Protein AF-A0A4Y9QHR0-F1 (afdb_monomer_lite)

Foldseek 3Di:
DVVLVVLVVVLVVLCVLVVVEAACVVDVPSLVVVCVVCVPVSVVCVVVCSNPSVPDPVSVVSVVLNVVLCCLQVVVVPCPDDVDDDVVSVVVSCVSPDVPDDD

Sequence (103 aa):
MRTAI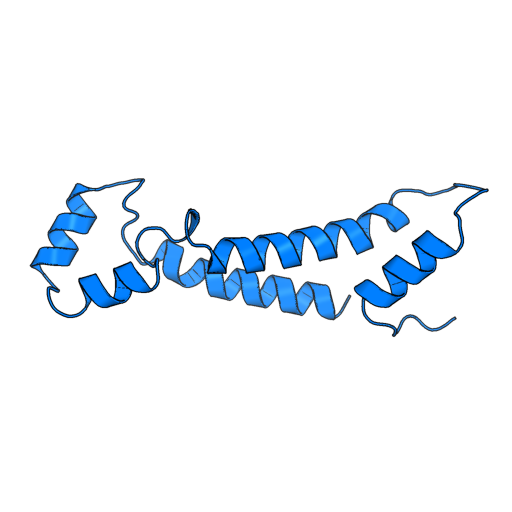ILLFLLALAAVPDSLLPQRSLSPSSVAMYYRDHPGLAPVLDRMGMFEVFSSPWFAAVYLLLFTSLLGCLLPRTTPHAPHQPRLRRDAARLLCGGLVPP

Secondary structure (DSSP, 8-state):
-HHHHHHHHHHHHHHHHHTTS--TTT-HHHHHHHHHH-TTTHHHHHHTTTTSGGG-HHHHHHHHHHHHHHHHHHTTTS----TT--HHHHHHHHHHTTS----

Radius of gyration: 19.95 Å; chains: 1; bounding box: 47×22×56 Å

pLDDT: mean 77.51, std 11.46, range [47.38, 91.81]

Structure (mmCIF, N/CA/C/O backbone):
data_AF-A0A4Y9QHR0-F1
#
_entry.id   AF-A0A4Y9QHR0-F1
#
loop_
_atom_site.group_PDB
_atom_site.id
_atom_site.type_symbol
_atom_site.label_atom_id
_atom_site.label_alt_id
_atom_site.label_comp_id
_atom_site.label_asym_id
_atom_site.label_entity_id
_atom_site.label_seq_id
_atom_site.pdbx_PDB_ins_code
_atom_site.Cartn_x
_atom_site.Cartn_y
_atom_site.Cartn_z
_atom_site.occupancy
_atom_site.B_iso_or_equiv
_atom_site.auth_seq_id
_atom_site.auth_comp_id
_atom_site.auth_asym_id
_atom_site.auth_atom_id
_atom_site.pdbx_PDB_model_num
ATOM 1 N N . MET A 1 1 ? -13.749 -6.424 15.303 1.00 59.50 1 MET A N 1
ATOM 2 C CA . MET A 1 1 ? -12.421 -7.003 14.977 1.00 59.50 1 MET A CA 1
ATOM 3 C C . MET A 1 1 ? -12.331 -7.555 13.549 1.00 59.50 1 MET A C 1
ATOM 5 O O . MET A 1 1 ? -11.230 -7.627 13.029 1.00 59.50 1 MET A O 1
ATOM 9 N N . ARG A 1 2 ? -13.446 -7.927 12.893 1.00 69.12 2 ARG A N 1
ATOM 10 C CA . ARG A 1 2 ? -13.444 -8.546 11.552 1.00 69.12 2 ARG A CA 1
ATOM 11 C C . ARG A 1 2 ? -12.857 -7.659 10.444 1.00 69.12 2 ARG A C 1
ATOM 13 O O . ARG A 1 2 ? -12.087 -8.143 9.629 1.00 69.12 2 ARG A O 1
ATOM 20 N N . THR A 1 3 ? -13.182 -6.367 10.445 1.00 73.50 3 THR A N 1
ATOM 21 C CA . THR A 1 3 ? -12.713 -5.394 9.441 1.00 73.50 3 THR A CA 1
ATOM 22 C C . THR A 1 3 ? -11.208 -5.142 9.518 1.00 73.50 3 THR A C 1
ATOM 24 O O . THR A 1 3 ? -10.548 -5.078 8.488 1.00 73.50 3 THR A O 1
ATOM 27 N N . ALA A 1 4 ? -10.648 -5.084 10.729 1.00 74.50 4 ALA A N 1
ATOM 28 C CA . ALA A 1 4 ? -9.213 -4.904 10.937 1.00 74.50 4 ALA A CA 1
ATOM 29 C C . ALA A 1 4 ? -8.393 -6.065 10.349 1.00 74.50 4 ALA A C 1
ATOM 31 O O . ALA A 1 4 ? -7.396 -5.821 9.686 1.00 74.50 4 ALA A O 1
ATOM 32 N N . ILE A 1 5 ? -8.836 -7.316 10.524 1.00 78.69 5 ILE A N 1
ATOM 33 C CA . ILE A 1 5 ? -8.148 -8.491 9.957 1.00 78.69 5 ILE A CA 1
ATOM 34 C C . ILE A 1 5 ? -8.164 -8.446 8.422 1.00 78.69 5 ILE A C 1
ATOM 36 O O . ILE A 1 5 ? -7.155 -8.749 7.796 1.00 78.69 5 ILE A O 1
ATOM 40 N N . ILE A 1 6 ? -9.276 -8.014 7.815 1.00 81.44 6 ILE A N 1
ATOM 41 C CA . ILE A 1 6 ? -9.388 -7.857 6.356 1.00 81.44 6 ILE A CA 1
ATOM 42 C C . ILE A 1 6 ? -8.420 -6.780 5.846 1.00 81.44 6 ILE A C 1
ATOM 44 O O . ILE A 1 6 ? -7.722 -7.013 4.865 1.00 81.44 6 ILE A O 1
ATOM 48 N N . LEU A 1 7 ? -8.333 -5.630 6.524 1.00 80.88 7 LEU A N 1
ATOM 49 C CA . LEU A 1 7 ? -7.394 -4.562 6.160 1.00 80.88 7 LEU A CA 1
ATOM 50 C C . LEU A 1 7 ? -5.931 -4.984 6.355 1.00 80.88 7 LEU A C 1
ATOM 52 O O . LEU A 1 7 ? -5.093 -4.668 5.516 1.00 80.88 7 LEU A O 1
ATOM 56 N N . LEU A 1 8 ? -5.625 -5.737 7.416 1.00 82.00 8 LEU A N 1
ATOM 57 C CA . LEU A 1 8 ? -4.294 -6.311 7.641 1.00 82.00 8 LEU A CA 1
ATOM 58 C C . LEU A 1 8 ? -3.926 -7.332 6.557 1.00 82.00 8 LEU A C 1
ATOM 60 O O . LEU A 1 8 ? -2.789 -7.346 6.096 1.00 82.00 8 LEU A O 1
ATOM 64 N N . PHE A 1 9 ? -4.882 -8.149 6.111 1.00 86.50 9 PHE A N 1
ATOM 65 C CA . PHE A 1 9 ? -4.679 -9.092 5.013 1.00 86.50 9 PHE A CA 1
ATOM 66 C C . PHE A 1 9 ? -4.452 -8.376 3.671 1.00 86.50 9 PHE A C 1
ATOM 68 O O . PHE A 1 9 ? -3.548 -8.736 2.922 1.00 86.50 9 PHE A O 1
ATOM 75 N N . LEU A 1 10 ? -5.217 -7.315 3.392 1.00 83.31 10 LEU A N 1
ATOM 76 C CA . LEU A 1 10 ? -5.019 -6.443 2.227 1.00 83.31 10 LEU A CA 1
ATOM 77 C C . LEU A 1 10 ? -3.645 -5.762 2.239 1.00 83.31 10 LEU A C 1
ATOM 79 O O . LEU A 1 10 ? -2.981 -5.718 1.206 1.00 83.31 10 LEU A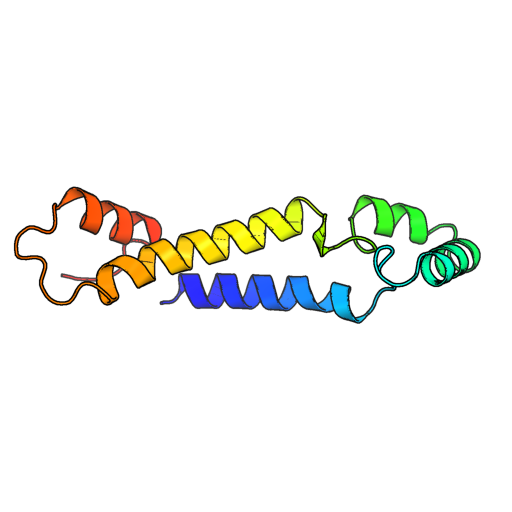 O 1
ATOM 83 N N . LEU A 1 11 ? -3.196 -5.281 3.403 1.00 83.56 11 LEU A N 1
ATOM 84 C CA . LEU A 1 11 ? -1.854 -4.722 3.553 1.00 83.56 11 LEU A CA 1
ATOM 85 C C . LEU A 1 11 ? -0.776 -5.788 3.313 1.00 83.56 11 LEU A C 1
ATOM 87 O O . LEU A 1 11 ? 0.203 -5.516 2.624 1.00 83.56 11 LEU A O 1
ATOM 91 N N . ALA A 1 12 ? -0.960 -6.999 3.843 1.00 85.44 12 ALA A N 1
ATOM 92 C CA . ALA A 1 12 ? -0.020 -8.097 3.639 1.00 85.44 12 ALA A CA 1
ATOM 93 C C . ALA A 1 12 ? 0.138 -8.438 2.149 1.00 85.44 12 ALA A C 1
ATOM 95 O O . ALA A 1 12 ? 1.261 -8.598 1.682 1.00 85.44 12 ALA A O 1
ATOM 96 N N . LEU A 1 13 ? -0.961 -8.473 1.385 1.00 86.50 13 LEU A N 1
ATOM 97 C CA . LEU A 1 13 ? -0.913 -8.662 -0.069 1.00 86.50 13 LEU A CA 1
ATOM 98 C C . LEU A 1 13 ? -0.206 -7.506 -0.790 1.00 86.50 13 LEU A C 1
ATOM 100 O O . LEU A 1 13 ? 0.552 -7.749 -1.726 1.00 86.50 13 LEU A O 1
ATOM 104 N N . ALA A 1 14 ? -0.410 -6.265 -0.342 1.00 82.94 14 ALA A N 1
ATOM 105 C CA . ALA A 1 14 ? 0.265 -5.092 -0.896 1.00 82.94 14 ALA A CA 1
ATOM 106 C C . ALA A 1 14 ? 1.784 -5.075 -0.624 1.00 82.94 14 ALA A C 1
ATOM 108 O O . ALA A 1 14 ? 2.526 -4.483 -1.402 1.00 82.94 14 ALA A O 1
ATOM 109 N N . ALA A 1 15 ? 2.251 -5.741 0.437 1.00 82.62 15 ALA A N 1
ATOM 110 C CA . ALA A 1 15 ? 3.670 -5.841 0.792 1.00 82.62 15 ALA A CA 1
ATOM 111 C C . ALA A 1 15 ? 4.441 -6.922 0.004 1.00 82.62 15 ALA A C 1
ATOM 113 O O . ALA A 1 15 ? 5.666 -6.881 -0.059 1.00 82.62 15 ALA A O 1
ATOM 114 N N . VAL A 1 16 ? 3.753 -7.886 -0.618 1.00 84.62 16 VAL A N 1
ATOM 115 C CA . VAL A 1 16 ? 4.394 -8.937 -1.434 1.00 84.62 16 VAL A CA 1
ATOM 116 C C . VAL A 1 16 ? 5.181 -8.380 -2.632 1.00 84.62 16 VAL A C 1
ATOM 118 O O . VAL A 1 16 ? 6.340 -8.769 -2.786 1.00 84.62 16 VAL A O 1
ATOM 121 N N . PRO A 1 17 ? 4.620 -7.500 -3.491 1.00 77.88 17 PRO A N 1
ATOM 122 C CA . PRO A 1 17 ? 5.362 -6.985 -4.642 1.00 77.88 17 PRO A CA 1
ATOM 123 C C . PRO A 1 17 ? 6.573 -6.137 -4.238 1.00 77.88 17 PRO A C 1
ATOM 125 O O . PRO A 1 17 ? 7.578 -6.159 -4.943 1.00 77.88 17 PRO A O 1
ATOM 128 N N . ASP A 1 18 ? 6.508 -5.454 -3.092 1.00 76.25 18 ASP A N 1
ATOM 129 C CA . ASP A 1 18 ? 7.597 -4.619 -2.575 1.00 76.25 18 ASP A CA 1
ATOM 130 C C . ASP A 1 18 ? 8.897 -5.410 -2.359 1.00 76.25 18 ASP A C 1
ATOM 132 O O . ASP A 1 18 ? 9.977 -4.954 -2.719 1.00 76.25 18 ASP A O 1
ATOM 136 N N . SER A 1 19 ? 8.796 -6.641 -1.852 1.00 79.38 19 SER A N 1
ATOM 137 C CA . SER A 1 19 ? 9.973 -7.467 -1.565 1.00 79.38 19 SER A CA 1
ATOM 138 C C . SER A 1 19 ? 10.593 -8.129 -2.803 1.00 79.38 19 SER A C 1
ATOM 140 O O . SER A 1 19 ? 11.687 -8.687 -2.698 1.00 79.38 19 SER A O 1
ATOM 142 N N . LEU A 1 20 ? 9.899 -8.143 -3.945 1.00 80.81 20 LEU A N 1
ATOM 143 C CA . LEU A 1 20 ? 10.307 -8.899 -5.138 1.00 80.81 20 LEU A CA 1
ATOM 144 C C . LEU A 1 20 ? 10.934 -8.023 -6.227 1.00 80.81 20 LEU A C 1
ATOM 146 O O . LEU A 1 20 ? 11.631 -8.540 -7.100 1.00 80.81 20 LEU A O 1
ATOM 150 N N . LEU A 1 21 ? 10.671 -6.717 -6.205 1.00 82.12 21 LEU A N 1
ATOM 151 C CA . LEU A 1 21 ? 11.035 -5.789 -7.271 1.00 82.12 21 LEU A CA 1
ATOM 152 C C . LEU A 1 21 ? 12.107 -4.794 -6.809 1.00 82.12 21 LEU A C 1
ATOM 154 O O . LEU A 1 21 ? 12.077 -4.332 -5.670 1.00 82.12 21 LEU A O 1
ATOM 158 N N . PRO A 1 22 ? 13.058 -4.421 -7.684 1.00 82.62 22 PRO A N 1
ATOM 159 C CA . PRO A 1 22 ? 14.043 -3.404 -7.351 1.00 82.62 22 PRO A CA 1
ATOM 160 C C . PRO A 1 22 ? 13.361 -2.041 -7.168 1.00 82.62 22 PRO A C 1
ATOM 162 O O . PRO A 1 22 ? 12.758 -1.502 -8.092 1.00 82.62 22 PRO A O 1
ATOM 165 N N . GLN A 1 23 ? 13.488 -1.472 -5.974 1.00 84.31 23 GLN A N 1
ATOM 166 C CA . GLN A 1 23 ? 13.011 -0.130 -5.637 1.00 84.31 23 GLN A CA 1
ATOM 167 C C . GLN A 1 23 ? 13.914 0.948 -6.253 1.00 84.31 23 GLN A C 1
ATOM 169 O O . GLN A 1 23 ? 15.143 0.907 -6.085 1.00 84.31 23 GLN A O 1
ATOM 174 N N . ARG A 1 24 ? 13.326 1.949 -6.921 1.00 84.12 24 ARG A N 1
ATOM 175 C CA . ARG A 1 24 ? 14.085 3.063 -7.530 1.00 84.12 24 ARG A CA 1
ATOM 176 C C . ARG A 1 24 ? 14.753 3.933 -6.467 1.00 84.12 24 ARG A C 1
ATOM 178 O O . ARG A 1 24 ? 15.864 4.410 -6.695 1.00 84.12 24 ARG A O 1
ATOM 185 N N . SER A 1 25 ? 14.108 4.072 -5.310 1.00 80.62 25 SER A N 1
ATOM 186 C CA . SER A 1 25 ? 14.626 4.753 -4.118 1.00 80.62 25 SER A CA 1
ATOM 187 C C . SER A 1 25 ? 15.912 4.134 -3.542 1.00 80.62 25 SER A C 1
ATOM 189 O O . SER A 1 25 ? 16.759 4.864 -3.030 1.00 80.62 25 SER A O 1
ATOM 191 N N . LEU A 1 26 ? 16.089 2.810 -3.651 1.00 84.00 26 LEU A N 1
ATOM 192 C CA . LEU A 1 26 ? 17.250 2.085 -3.112 1.00 84.00 26 LEU A CA 1
ATOM 193 C C . LEU A 1 26 ? 18.357 1.874 -4.153 1.00 84.00 26 LEU A C 1
ATOM 195 O O . LEU A 1 26 ? 19.538 1.981 -3.828 1.00 84.00 26 LEU A O 1
ATOM 199 N N . SER A 1 27 ? 18.000 1.546 -5.400 1.00 85.31 27 SER A N 1
ATOM 200 C CA . SER A 1 27 ? 18.986 1.254 -6.450 1.00 85.31 27 SER A CA 1
ATOM 201 C C . SER A 1 27 ? 18.486 1.638 -7.854 1.00 85.31 27 SER A C 1
ATOM 203 O O . SER A 1 27 ? 17.940 0.807 -8.584 1.00 85.31 27 SER A O 1
ATOM 205 N N . PRO A 1 28 ? 18.705 2.890 -8.299 1.00 86.00 28 PRO A N 1
ATOM 206 C CA . PRO A 1 28 ? 18.249 3.341 -9.617 1.00 86.00 28 PRO A CA 1
ATOM 207 C C . PRO A 1 28 ? 18.931 2.593 -10.778 1.00 86.00 28 PRO A C 1
ATOM 209 O O . PRO A 1 28 ? 18.345 2.454 -11.852 1.00 86.00 28 PRO A O 1
ATOM 212 N N . SER A 1 29 ? 20.143 2.067 -10.569 1.00 88.75 29 SER A N 1
ATOM 213 C CA . SER A 1 29 ? 20.876 1.256 -11.551 1.00 88.75 29 SER A CA 1
ATOM 214 C C . SER A 1 29 ? 20.227 -0.110 -11.802 1.00 88.75 29 SER A C 1
ATOM 216 O O . SER A 1 29 ? 20.125 -0.526 -12.955 1.00 88.75 29 SER A O 1
ATOM 218 N N . SER A 1 30 ? 19.738 -0.784 -10.757 1.00 86.12 30 SER A N 1
ATOM 219 C CA . SER A 1 30 ? 19.040 -2.075 -10.865 1.00 86.12 30 SER A CA 1
ATOM 220 C C . SER A 1 30 ? 17.726 -1.941 -11.631 1.00 86.12 30 SER A C 1
ATOM 222 O O . SER A 1 30 ? 17.393 -2.796 -12.449 1.00 86.12 30 SER A O 1
ATOM 224 N N . VAL A 1 31 ? 17.008 -0.830 -11.429 1.00 86.19 31 VAL A N 1
ATOM 225 C CA . VAL A 1 31 ? 15.801 -0.513 -12.205 1.00 86.19 31 VAL A CA 1
ATOM 226 C C . VAL A 1 31 ? 16.159 -0.282 -13.674 1.00 86.19 31 VAL A C 1
ATOM 228 O O . VAL A 1 31 ? 15.520 -0.850 -14.553 1.00 86.19 31 VAL A O 1
ATOM 231 N N . ALA A 1 32 ? 17.215 0.481 -13.970 1.00 88.56 32 ALA A N 1
ATOM 232 C CA . ALA A 1 32 ? 17.655 0.707 -15.350 1.00 88.56 32 ALA A CA 1
ATOM 233 C C . ALA A 1 32 ? 18.066 -0.594 -16.072 1.00 88.56 32 ALA A C 1
ATOM 235 O O . ALA A 1 32 ? 17.765 -0.750 -17.256 1.00 88.56 32 ALA A O 1
ATOM 236 N N . MET A 1 33 ? 18.704 -1.535 -15.367 1.00 89.44 33 MET A N 1
ATOM 237 C CA . MET A 1 33 ? 18.998 -2.881 -15.881 1.00 89.44 33 MET A CA 1
ATOM 238 C 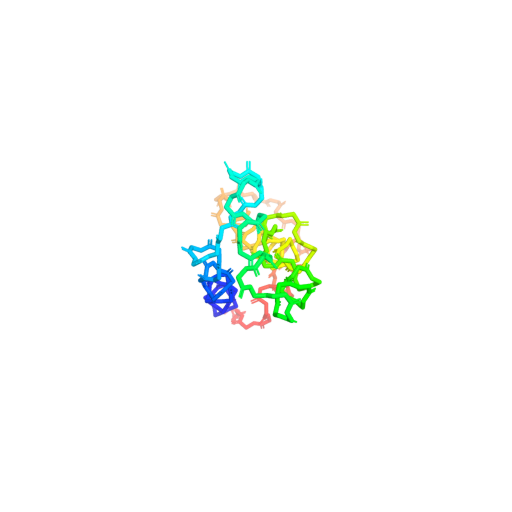C . MET A 1 33 ? 17.710 -3.658 -16.169 1.00 89.44 33 MET A C 1
ATOM 240 O O . MET A 1 33 ? 17.526 -4.137 -17.282 1.00 89.44 33 MET A O 1
ATOM 244 N N . TYR A 1 34 ? 16.759 -3.671 -15.231 1.00 87.25 34 TYR A N 1
ATOM 245 C CA . TYR A 1 34 ? 15.467 -4.338 -15.420 1.00 87.25 34 TYR A CA 1
ATOM 246 C C . TYR A 1 34 ? 14.688 -3.791 -16.631 1.00 87.25 34 TYR A C 1
ATOM 248 O O . TYR A 1 34 ? 14.068 -4.542 -17.380 1.00 87.25 34 TYR A O 1
ATOM 256 N N . TYR A 1 35 ? 14.760 -2.479 -16.871 1.00 88.69 35 TYR A N 1
ATOM 257 C CA . TYR A 1 35 ? 14.187 -1.840 -18.060 1.00 88.69 35 TYR A CA 1
ATOM 258 C C . TYR A 1 35 ? 14.853 -2.275 -19.370 1.00 88.69 35 TYR A C 1
ATOM 260 O O . TYR A 1 35 ? 14.189 -2.305 -20.407 1.00 88.69 35 TYR A O 1
ATOM 268 N N . ARG A 1 36 ? 16.151 -2.596 -19.338 1.00 89.88 36 ARG A N 1
ATOM 269 C CA . ARG A 1 36 ? 16.876 -3.129 -20.498 1.00 89.88 36 ARG A CA 1
ATOM 270 C C . ARG A 1 36 ? 16.547 -4.592 -20.756 1.00 89.88 36 ARG A C 1
ATOM 272 O O . ARG A 1 36 ? 16.372 -4.959 -21.915 1.00 89.88 36 ARG A O 1
ATOM 279 N N . ASP A 1 37 ? 16.416 -5.381 -19.699 1.00 91.81 37 ASP A N 1
ATOM 280 C CA . ASP A 1 37 ? 16.135 -6.814 -19.793 1.00 91.81 37 ASP A CA 1
ATOM 281 C C . ASP A 1 37 ? 14.662 -7.089 -20.153 1.00 91.81 37 ASP A C 1
ATOM 283 O O . ASP A 1 37 ? 14.348 -8.056 -20.851 1.00 91.81 37 ASP A O 1
ATOM 287 N N . HIS A 1 38 ? 13.743 -6.206 -19.740 1.00 89.25 38 HIS A N 1
ATOM 288 C CA . HIS A 1 38 ? 12.300 -6.360 -19.945 1.00 89.25 38 HIS A CA 1
ATOM 289 C C . HIS A 1 38 ? 11.616 -5.090 -20.496 1.00 89.25 38 HIS A C 1
ATOM 291 O O . HIS A 1 38 ? 10.731 -4.527 -19.842 1.00 89.25 38 HIS A O 1
ATOM 297 N N . PRO A 1 39 ? 11.926 -4.661 -21.735 1.00 86.81 39 PRO A N 1
ATOM 298 C CA . PRO A 1 39 ? 11.453 -3.387 -22.291 1.00 86.81 39 PRO A CA 1
ATOM 299 C C . PRO A 1 39 ? 9.928 -3.297 -22.480 1.00 86.81 39 PRO A C 1
ATOM 301 O O . PRO A 1 39 ? 9.376 -2.200 -22.493 1.00 86.81 39 PRO A O 1
ATOM 304 N N . GLY A 1 40 ? 9.228 -4.431 -22.612 1.00 88.56 40 GLY A N 1
ATOM 305 C CA . GLY A 1 40 ? 7.764 -4.468 -22.734 1.00 88.56 40 GLY A CA 1
ATOM 306 C C . GLY A 1 40 ? 7.015 -4.490 -21.396 1.00 88.56 40 GLY A C 1
ATOM 307 O O . GLY A 1 40 ? 5.935 -3.915 -21.290 1.00 88.56 40 GLY A O 1
ATOM 308 N N . LEU A 1 41 ? 7.583 -5.129 -20.366 1.00 86.12 41 LEU A N 1
ATOM 309 C CA . LEU A 1 41 ? 6.933 -5.299 -19.057 1.00 86.12 41 LEU A CA 1
ATOM 310 C C . LEU A 1 41 ? 7.265 -4.160 -18.088 1.00 86.12 41 LEU A C 1
ATOM 312 O O . LEU A 1 41 ? 6.394 -3.731 -17.331 1.00 86.12 41 LEU A O 1
ATOM 316 N N . ALA A 1 42 ? 8.492 -3.633 -18.143 1.00 85.38 42 ALA A N 1
ATOM 317 C CA . ALA A 1 42 ? 8.946 -2.540 -17.289 1.00 85.38 42 ALA A CA 1
ATOM 318 C C . ALA A 1 42 ? 8.024 -1.299 -17.312 1.00 85.38 42 ALA A C 1
ATOM 320 O O . ALA A 1 42 ? 7.606 -0.873 -16.236 1.00 85.38 42 ALA A O 1
ATOM 321 N N . PRO A 1 43 ? 7.598 -0.741 -18.466 1.00 86.12 43 PRO A N 1
ATOM 322 C CA . PRO A 1 43 ? 6.720 0.433 -18.467 1.00 86.12 43 PRO A CA 1
ATOM 323 C C . PRO A 1 43 ? 5.315 0.146 -17.914 1.00 86.12 43 PRO A C 1
ATOM 325 O O . PRO A 1 43 ? 4.656 1.053 -17.407 1.00 86.12 43 PRO A O 1
ATOM 328 N N . VAL A 1 44 ? 4.835 -1.099 -17.997 1.00 88.75 44 VAL A N 1
ATOM 329 C CA . VAL A 1 44 ? 3.537 -1.493 -17.425 1.00 88.75 44 VAL A CA 1
ATOM 330 C C . VAL A 1 44 ? 3.635 -1.560 -15.901 1.00 88.75 44 VAL A C 1
ATOM 332 O O . VAL A 1 44 ? 2.784 -1.004 -15.208 1.00 88.75 44 VAL A O 1
ATOM 335 N N . LEU A 1 45 ? 4.699 -2.176 -15.376 1.00 84.94 45 LEU A N 1
ATOM 336 C CA . LEU A 1 45 ? 4.986 -2.221 -13.939 1.00 84.94 45 LEU A CA 1
ATOM 337 C C . LEU A 1 45 ? 5.181 -0.823 -13.340 1.00 84.94 45 LEU A C 1
ATOM 339 O O . LEU A 1 45 ? 4.670 -0.544 -12.256 1.00 84.94 45 LEU A O 1
ATOM 343 N N . ASP A 1 46 ? 5.864 0.066 -14.059 1.00 86.19 46 ASP A N 1
ATOM 344 C CA . ASP A 1 46 ? 6.090 1.452 -13.638 1.00 86.19 46 ASP A CA 1
ATOM 345 C C . ASP A 1 46 ? 4.783 2.242 -13.533 1.00 86.19 46 ASP A C 1
ATOM 347 O O . ASP A 1 46 ? 4.547 2.909 -12.529 1.00 86.19 46 ASP A O 1
ATOM 351 N N . ARG A 1 47 ? 3.868 2.081 -14.501 1.00 84.38 47 ARG A N 1
ATOM 352 C CA . ARG A 1 47 ? 2.524 2.689 -14.446 1.00 84.38 47 ARG A CA 1
ATOM 353 C C . ARG A 1 47 ? 1.684 2.184 -13.276 1.00 84.38 47 ARG A C 1
ATOM 355 O O . ARG A 1 47 ? 0.873 2.937 -12.747 1.00 84.38 47 ARG A O 1
ATOM 362 N N . MET A 1 48 ? 1.865 0.927 -12.874 1.00 84.31 48 MET A N 1
ATOM 363 C CA .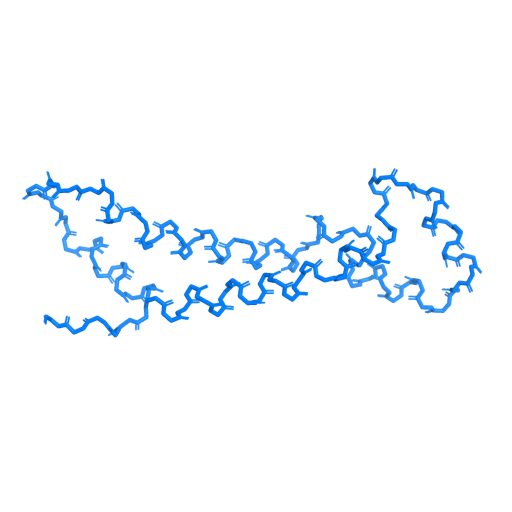 MET A 1 48 ? 1.224 0.367 -11.679 1.00 84.31 48 MET A CA 1
ATOM 364 C C . MET A 1 48 ? 1.913 0.807 -10.373 1.00 84.31 48 MET A C 1
ATOM 366 O O . MET A 1 48 ? 1.407 0.522 -9.288 1.00 84.31 48 MET A O 1
ATOM 370 N N . GLY A 1 49 ? 3.047 1.510 -10.453 1.00 83.81 49 GLY A N 1
ATOM 371 C CA . GLY A 1 49 ? 3.816 1.953 -9.292 1.00 83.81 49 GLY A CA 1
ATOM 372 C C . GLY A 1 49 ? 4.596 0.828 -8.609 1.00 83.81 49 GLY A C 1
ATOM 373 O O . GLY A 1 49 ? 4.893 0.938 -7.428 1.00 83.81 49 GLY A O 1
ATOM 374 N N . MET A 1 50 ? 4.924 -0.255 -9.322 1.00 82.75 50 MET A N 1
ATOM 375 C CA . MET A 1 50 ? 5.588 -1.440 -8.753 1.00 82.75 50 MET A CA 1
ATOM 376 C C . MET A 1 50 ? 7.081 -1.230 -8.438 1.00 82.75 50 MET A C 1
ATOM 378 O O . MET A 1 50 ? 7.620 -1.930 -7.590 1.00 82.75 50 MET A O 1
ATOM 382 N N . PHE A 1 51 ? 7.752 -0.258 -9.072 1.00 84.06 51 PHE A N 1
ATOM 383 C CA . PHE A 1 51 ? 9.140 0.124 -8.738 1.00 84.06 51 PHE A CA 1
ATOM 384 C C . PHE A 1 51 ? 9.235 1.199 -7.645 1.00 84.06 51 PHE A C 1
ATOM 386 O O . PHE A 1 51 ? 10.325 1.481 -7.153 1.00 84.06 51 PHE A O 1
ATOM 393 N N . GLU A 1 52 ? 8.102 1.81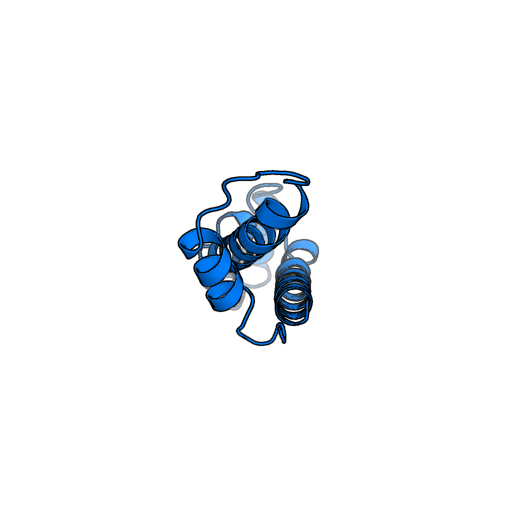0 -7.293 1.00 85.31 52 GLU A N 1
ATOM 394 C CA . GLU A 1 52 ? 7.973 2.929 -6.353 1.00 85.31 52 GLU A CA 1
ATOM 395 C C . GLU A 1 52 ? 6.724 2.718 -5.476 1.00 85.31 52 GLU A C 1
ATOM 397 O O . GLU A 1 52 ? 5.880 3.605 -5.321 1.00 85.31 52 GLU A O 1
ATOM 402 N N . VAL A 1 53 ? 6.581 1.510 -4.914 1.00 86.81 53 VAL A N 1
ATOM 403 C CA . VAL A 1 53 ? 5.368 1.085 -4.187 1.00 86.81 53 VAL A CA 1
ATOM 404 C C . VAL A 1 53 ? 5.055 2.035 -3.029 1.00 86.81 53 VAL A C 1
ATOM 406 O O . VAL A 1 53 ? 3.899 2.424 -2.857 1.00 86.81 53 VAL A O 1
ATOM 409 N N . PHE A 1 54 ? 6.075 2.497 -2.297 1.00 81.06 54 PHE A N 1
ATOM 410 C CA . PHE A 1 54 ? 5.914 3.411 -1.158 1.00 81.06 54 PHE A CA 1
ATOM 411 C C . PHE A 1 54 ? 5.392 4.801 -1.537 1.00 81.06 54 PHE A C 1
ATOM 413 O O . PHE A 1 54 ? 4.722 5.440 -0.728 1.00 81.06 54 PHE A O 1
ATOM 420 N N . SER A 1 55 ? 5.683 5.264 -2.754 1.00 85.69 55 SER A N 1
ATOM 421 C CA . SER A 1 55 ? 5.225 6.562 -3.269 1.00 85.69 55 SER A CA 1
ATOM 422 C C . SER A 1 55 ? 3.894 6.444 -4.027 1.00 85.69 55 SER A C 1
ATOM 424 O O . SER A 1 55 ? 3.301 7.438 -4.451 1.00 85.69 55 SER A O 1
ATOM 426 N N . SER A 1 56 ? 3.394 5.220 -4.216 1.00 88.44 56 SER A N 1
ATOM 427 C CA . SER A 1 56 ? 2.206 4.976 -5.023 1.00 88.44 56 SER A CA 1
ATOM 428 C C . SER A 1 56 ? 0.909 5.395 -4.300 1.00 88.44 56 SER A C 1
ATOM 430 O O . SER A 1 56 ? 0.714 5.104 -3.113 1.00 88.44 56 SER A O 1
ATOM 432 N N . PRO A 1 57 ? -0.041 6.037 -5.009 1.00 88.12 57 PRO A N 1
ATOM 433 C CA . PRO A 1 57 ? -1.287 6.501 -4.399 1.00 88.12 57 PRO A CA 1
ATOM 434 C C . PRO A 1 57 ? -2.189 5.349 -3.927 1.00 88.12 57 PRO A C 1
ATOM 436 O O . PRO A 1 57 ? -2.934 5.508 -2.960 1.00 88.12 57 PRO A O 1
ATOM 439 N N . TRP A 1 58 ? -2.123 4.177 -4.570 1.00 86.19 58 TRP A N 1
ATOM 440 C CA . TRP A 1 58 ? -2.925 3.013 -4.183 1.00 86.19 58 TRP A CA 1
ATOM 441 C C . TRP A 1 58 ? -2.433 2.381 -2.872 1.00 86.19 58 TRP A C 1
ATOM 443 O O . TRP A 1 58 ? -3.257 2.019 -2.032 1.00 86.19 58 TRP A O 1
ATOM 453 N N . PHE A 1 59 ? -1.114 2.311 -2.650 1.00 87.50 59 PHE A N 1
ATOM 454 C CA . PHE A 1 59 ? -0.543 1.839 -1.386 1.00 87.50 59 PHE A CA 1
ATOM 455 C C . PHE A 1 59 ? -0.884 2.798 -0.241 1.00 87.50 59 PHE A C 1
ATOM 457 O O . PHE A 1 59 ? -1.350 2.369 0.819 1.00 87.50 59 PHE A O 1
ATOM 464 N N . ALA A 1 60 ? -0.745 4.106 -0.484 1.00 89.94 60 ALA A N 1
ATOM 465 C CA . ALA A 1 60 ? -1.123 5.135 0.478 1.00 89.94 60 ALA A CA 1
ATOM 466 C C . ALA A 1 60 ? -2.603 5.025 0.888 1.00 89.94 60 ALA A C 1
ATOM 468 O O . ALA A 1 60 ? -2.917 5.123 2.073 1.00 89.94 60 ALA A O 1
ATOM 469 N N . ALA A 1 61 ? -3.513 4.751 -0.054 1.00 90.31 61 ALA A N 1
ATOM 470 C CA . ALA A 1 61 ? -4.930 4.553 0.249 1.00 90.31 61 ALA A CA 1
ATOM 471 C C . ALA A 1 61 ? -5.168 3.375 1.213 1.00 90.31 61 ALA A C 1
ATOM 473 O O . ALA A 1 61 ? -5.907 3.526 2.187 1.00 90.31 61 ALA A O 1
ATOM 474 N N . VAL A 1 62 ? -4.515 2.226 0.992 1.00 87.12 62 VAL A N 1
ATOM 475 C CA . VAL A 1 62 ? -4.631 1.052 1.880 1.00 87.12 62 VAL A CA 1
ATOM 476 C C . VAL A 1 62 ? -4.057 1.351 3.265 1.00 87.12 62 VAL A C 1
ATOM 478 O O . VAL A 1 62 ? -4.708 1.061 4.273 1.00 87.12 62 VAL A O 1
ATOM 481 N N . TYR A 1 63 ? -2.875 1.970 3.328 1.00 85.25 63 TYR A N 1
ATOM 482 C CA . TYR A 1 63 ? -2.239 2.362 4.586 1.00 85.25 63 TYR A CA 1
ATOM 483 C C . TYR A 1 63 ? -3.115 3.333 5.387 1.00 85.25 63 TYR A C 1
ATOM 485 O O . TYR A 1 63 ? -3.322 3.135 6.585 1.00 85.25 63 TYR A O 1
ATOM 493 N N . LEU A 1 64 ? -3.690 4.343 4.729 1.00 89.31 64 LEU A N 1
ATOM 494 C CA . LEU A 1 64 ? -4.592 5.299 5.366 1.00 89.31 64 LEU A CA 1
ATOM 495 C C . LEU A 1 64 ? -5.885 4.632 5.841 1.00 89.31 64 LEU A C 1
ATOM 497 O O . LEU A 1 64 ? -6.268 4.845 6.988 1.00 89.31 64 LEU A O 1
ATOM 501 N N . LEU A 1 65 ? -6.526 3.776 5.035 1.00 85.75 65 LEU A N 1
ATOM 502 C CA . LEU A 1 65 ? -7.714 3.025 5.468 1.00 85.75 65 LEU A CA 1
ATOM 503 C C . LEU A 1 65 ? -7.426 2.174 6.712 1.00 85.75 65 LEU A C 1
ATOM 505 O O . LEU A 1 65 ? -8.223 2.161 7.656 1.00 85.75 65 LEU A O 1
ATOM 509 N N . LEU A 1 66 ? -6.283 1.483 6.731 1.00 86.00 66 LEU A N 1
ATOM 510 C CA . LEU A 1 66 ? -5.842 0.698 7.880 1.00 86.00 66 LEU A CA 1
ATOM 511 C C . LEU A 1 66 ? -5.609 1.588 9.104 1.00 86.00 66 LEU A C 1
ATOM 513 O O . LEU A 1 66 ? -6.121 1.291 10.184 1.00 86.00 66 LEU A O 1
ATOM 517 N N . PHE A 1 67 ? -4.861 2.679 8.944 1.00 85.06 67 PHE A N 1
ATOM 518 C CA . PHE A 1 67 ? -4.504 3.576 10.037 1.00 85.06 67 PHE A CA 1
ATOM 519 C C . PHE A 1 67 ? -5.738 4.267 10.622 1.00 85.06 67 PHE A C 1
ATOM 521 O O . PHE A 1 67 ? -5.911 4.290 11.839 1.00 85.06 67 PHE A O 1
ATOM 528 N N . THR A 1 68 ? -6.653 4.743 9.775 1.00 84.62 68 THR A N 1
ATOM 529 C CA . THR A 1 68 ? -7.942 5.305 10.193 1.00 84.62 68 THR A CA 1
ATOM 530 C C . THR A 1 68 ? -8.803 4.263 10.909 1.00 84.62 68 THR A C 1
ATOM 532 O O . THR A 1 68 ? -9.399 4.579 11.940 1.00 84.62 68 THR A O 1
ATOM 535 N N . SER A 1 69 ? -8.837 3.012 10.432 1.00 81.44 69 SER A N 1
ATOM 536 C CA . SER A 1 69 ? -9.543 1.922 11.119 1.00 81.44 69 SER A CA 1
ATOM 537 C C . SER A 1 69 ? -8.950 1.646 12.504 1.00 81.44 69 SER A C 1
ATOM 539 O O . SER A 1 69 ? -9.686 1.526 13.489 1.00 81.44 69 SER A O 1
ATOM 541 N N . LEU A 1 70 ? -7.621 1.604 12.600 1.00 82.19 70 LEU A N 1
ATOM 542 C CA . LEU A 1 70 ? -6.911 1.349 13.846 1.00 82.19 70 LEU A CA 1
ATOM 543 C C . LEU A 1 70 ? -7.102 2.497 14.838 1.00 82.19 70 LEU A C 1
ATOM 545 O O . LEU A 1 70 ? -7.498 2.237 15.969 1.00 82.19 70 LEU A O 1
ATOM 549 N N . LEU A 1 71 ? -6.916 3.751 14.423 1.00 83.19 71 LEU A N 1
ATOM 550 C CA . LEU A 1 71 ? -7.202 4.941 15.233 1.00 83.19 71 LEU A CA 1
ATOM 551 C C . LEU A 1 71 ? -8.645 4.944 15.743 1.00 83.19 71 LEU A C 1
ATOM 553 O O . LEU A 1 71 ? -8.873 5.132 16.940 1.00 83.19 71 LEU A O 1
ATOM 557 N N . GLY A 1 72 ? -9.609 4.686 14.856 1.00 76.12 72 GLY A N 1
ATOM 558 C CA . GLY A 1 72 ? -11.031 4.650 15.189 1.00 76.12 72 GLY A CA 1
ATOM 559 C C . GLY A 1 72 ? -11.374 3.599 16.247 1.00 76.12 72 GLY A C 1
ATOM 560 O O . GLY A 1 72 ? -12.171 3.877 17.146 1.00 76.12 72 GLY A O 1
ATOM 561 N N . CYS A 1 73 ? -10.744 2.420 16.195 1.00 74.88 73 CYS A N 1
ATOM 562 C CA . CYS A 1 73 ? -11.005 1.359 17.166 1.00 74.88 73 CYS A CA 1
ATOM 563 C C . CYS A 1 73 ? -10.043 1.381 18.396 1.00 74.88 73 CYS A C 1
ATOM 565 O O . CYS A 1 73 ? -10.402 0.827 19.438 1.00 74.88 73 CYS A O 1
ATOM 567 N N . LEU A 1 74 ? -8.860 2.017 18.339 1.00 76.75 74 LEU A N 1
ATOM 568 C CA . LEU A 1 74 ? -7.872 2.082 19.438 1.00 76.75 74 LEU A CA 1
ATOM 569 C C . LEU A 1 74 ? -8.152 3.232 20.422 1.00 76.75 74 LEU A C 1
ATOM 571 O O . LEU A 1 74 ? -8.139 3.012 21.633 1.00 76.75 74 LEU A O 1
ATOM 575 N N . LEU A 1 75 ? -8.488 4.425 19.915 1.00 71.38 75 LEU A N 1
ATOM 576 C CA . LEU A 1 75 ? -8.799 5.620 20.717 1.00 71.38 75 LEU A CA 1
ATOM 577 C C . LEU A 1 75 ? -9.872 5.429 21.814 1.00 71.38 75 LEU A C 1
ATOM 579 O O . LEU A 1 75 ? -9.721 6.023 22.879 1.00 71.38 75 LEU A O 1
ATOM 583 N N . PRO A 1 76 ? -10.972 4.673 21.609 1.00 65.56 76 PRO A N 1
ATOM 584 C CA . PRO A 1 76 ? -11.962 4.445 22.662 1.00 65.56 76 PRO A CA 1
ATOM 585 C C . PRO A 1 76 ? -11.549 3.363 23.670 1.00 65.56 76 PRO A C 1
ATOM 587 O O . PRO A 1 76 ? -12.085 3.349 24.776 1.00 65.56 76 PRO A O 1
ATOM 590 N N . ARG A 1 77 ? -10.622 2.459 23.315 1.00 70.00 77 ARG A N 1
ATOM 591 C CA . ARG A 1 77 ? -10.135 1.404 24.223 1.00 70.00 77 ARG A CA 1
ATOM 592 C C . ARG A 1 77 ? -9.096 1.906 25.215 1.00 70.00 77 ARG A C 1
ATOM 594 O O . ARG A 1 77 ? -9.003 1.367 26.310 1.00 70.00 77 ARG A O 1
ATOM 601 N N . THR A 1 78 ? -8.325 2.920 24.838 1.00 71.56 78 THR A N 1
ATOM 602 C CA . THR A 1 78 ? -7.265 3.484 25.681 1.00 71.56 78 THR A CA 1
ATOM 603 C C . THR A 1 78 ? -7.752 4.582 26.621 1.00 71.56 78 THR A C 1
ATOM 605 O O . THR A 1 78 ? -6.954 5.067 27.411 1.00 71.56 78 THR A O 1
ATOM 608 N N . THR A 1 79 ? -9.034 4.973 26.577 1.00 64.69 79 THR A N 1
ATOM 609 C CA . THR A 1 79 ? -9.646 5.915 27.531 1.00 64.69 79 THR A CA 1
ATOM 610 C C . THR A 1 79 ? -10.429 5.141 28.597 1.00 64.69 79 THR A C 1
ATOM 612 O O . THR A 1 79 ? -11.602 4.846 28.356 1.00 64.69 79 THR A O 1
ATOM 615 N N . PRO A 1 80 ? -9.847 4.785 29.763 1.00 58.75 80 PRO A N 1
ATOM 616 C CA . PRO A 1 80 ? -10.499 3.859 30.682 1.00 58.75 80 PRO A CA 1
ATOM 617 C C . PRO A 1 80 ? -11.651 4.510 31.457 1.00 58.75 80 PRO A C 1
ATOM 619 O O . PRO A 1 80 ? -12.579 3.813 31.831 1.00 58.75 80 PRO A O 1
ATOM 622 N N . HIS A 1 81 ? -11.645 5.826 31.682 1.00 60.62 81 HIS A N 1
ATOM 623 C CA . HIS A 1 81 ? -12.626 6.494 32.545 1.00 60.62 81 HIS A CA 1
ATOM 624 C C . HIS A 1 81 ? -12.816 7.959 32.130 1.00 60.62 81 HIS A C 1
ATOM 626 O O . HIS A 1 81 ? -12.378 8.875 32.818 1.00 60.62 81 HIS A O 1
ATOM 632 N N . ALA A 1 82 ? -13.465 8.203 30.990 1.00 58.59 82 ALA A N 1
ATOM 633 C CA . ALA A 1 82 ? -14.038 9.516 30.714 1.00 58.59 82 ALA A CA 1
ATOM 634 C C . ALA A 1 82 ? -15.511 9.487 31.167 1.00 58.59 82 ALA A C 1
ATOM 636 O O . ALA A 1 82 ? -16.354 8.982 30.421 1.00 58.59 82 ALA A O 1
ATOM 637 N N . PRO A 1 83 ? -15.862 10.008 32.362 1.00 57.94 83 PRO A N 1
ATOM 638 C CA . PRO A 1 83 ? -17.258 10.109 32.814 1.00 57.94 83 PRO A CA 1
ATOM 639 C C . PRO A 1 83 ? -18.131 11.007 31.909 1.00 57.94 83 PRO A C 1
ATOM 641 O O . PRO A 1 83 ? -19.340 11.113 32.096 1.00 57.94 83 PRO A O 1
ATOM 644 N N . HIS A 1 84 ? -17.535 11.622 30.885 1.00 58.91 84 HIS A N 1
ATOM 645 C CA . HIS A 1 84 ? -18.184 12.455 29.880 1.00 58.91 84 HIS A CA 1
ATOM 646 C C . HIS A 1 84 ? -17.738 12.070 28.459 1.00 58.91 84 HIS A C 1
ATOM 648 O O . HIS A 1 84 ? -17.216 12.882 27.704 1.00 58.91 84 HIS A O 1
ATOM 654 N N . GLN A 1 85 ? -17.904 10.802 28.069 1.00 62.88 85 GLN A N 1
ATOM 655 C CA . GLN A 1 85 ? -17.709 10.390 26.673 1.00 62.88 85 GLN A CA 1
ATOM 656 C C . GLN A 1 85 ? -18.972 10.765 25.856 1.00 62.88 85 GLN A C 1
ATOM 658 O O . GLN A 1 85 ? -20.014 10.128 26.047 1.00 62.88 85 GLN A O 1
ATOM 663 N N . PRO A 1 86 ? -18.936 11.767 24.953 1.00 59.31 86 PRO A N 1
ATOM 664 C CA . PRO A 1 86 ? -20.117 12.195 24.202 1.00 59.31 86 PRO A CA 1
ATOM 665 C C . PRO A 1 86 ? -20.602 11.080 23.264 1.00 59.31 86 PRO A C 1
ATOM 667 O O . PRO A 1 86 ? -19.799 10.429 22.588 1.00 59.31 86 PRO A O 1
ATOM 670 N N . ARG A 1 87 ? -21.926 10.861 23.211 1.00 60.97 87 ARG A N 1
ATOM 671 C CA . ARG A 1 87 ? -22.561 9.771 22.438 1.00 60.97 87 ARG A CA 1
ATOM 672 C C . ARG A 1 87 ? -22.150 9.767 20.955 1.00 60.97 87 ARG A C 1
ATOM 674 O O . ARG A 1 87 ? -21.830 8.702 20.437 1.00 60.97 87 ARG A O 1
ATOM 681 N N . LEU A 1 88 ? -21.959 10.945 20.346 1.00 62.16 88 LEU A N 1
ATOM 682 C CA . LEU A 1 88 ? -21.478 11.102 18.962 1.00 62.16 88 LEU A CA 1
ATOM 683 C C . LEU A 1 88 ? -20.171 10.341 18.658 1.00 62.16 88 LEU A C 1
ATOM 685 O O . LEU A 1 88 ? -20.020 9.782 17.574 1.00 62.16 88 LEU A O 1
ATOM 689 N N . ARG A 1 89 ? -19.222 10.284 19.607 1.00 66.81 89 ARG A N 1
ATOM 690 C CA . ARG A 1 89 ? -17.922 9.608 19.414 1.00 66.81 89 ARG A CA 1
ATOM 691 C C . ARG A 1 89 ? -18.041 8.081 19.500 1.00 66.81 89 ARG A C 1
ATOM 693 O O . ARG A 1 89 ? -17.259 7.376 18.867 1.00 66.81 89 ARG A O 1
ATOM 700 N N . ARG A 1 90 ? -19.023 7.560 20.248 1.00 65.44 90 ARG A N 1
ATOM 701 C CA . ARG A 1 90 ? -19.352 6.121 20.272 1.00 65.44 90 ARG A CA 1
ATOM 702 C C . ARG A 1 90 ? -20.066 5.693 18.994 1.00 65.44 90 ARG A C 1
ATOM 704 O O . ARG A 1 90 ? -19.735 4.636 18.461 1.00 65.44 90 ARG A O 1
ATOM 711 N N . ASP A 1 91 ? -20.989 6.511 18.501 1.00 63.97 91 ASP A N 1
ATOM 712 C CA . ASP A 1 91 ? -21.765 6.201 17.299 1.00 63.97 91 ASP A CA 1
ATOM 713 C C . ASP A 1 91 ? -20.893 6.260 16.040 1.00 63.97 91 ASP A C 1
ATOM 715 O O . ASP A 1 91 ? -20.946 5.345 15.222 1.00 63.97 91 ASP A O 1
ATOM 719 N N . ALA A 1 92 ? -19.980 7.235 15.946 1.00 64.31 92 ALA A N 1
ATOM 720 C CA . ALA A 1 92 ? -18.978 7.285 14.880 1.00 64.31 92 ALA A CA 1
ATOM 721 C C . ALA A 1 92 ? -18.059 6.048 14.881 1.00 64.31 92 ALA A C 1
ATOM 723 O O . ALA A 1 92 ? -17.827 5.447 13.835 1.00 64.31 92 ALA A O 1
ATOM 724 N N . ALA A 1 93 ? -17.582 5.608 16.052 1.00 65.00 93 ALA A N 1
ATOM 725 C CA . ALA A 1 93 ? -16.763 4.399 16.161 1.00 65.00 93 ALA A CA 1
ATOM 726 C C . ALA A 1 93 ? -17.551 3.116 15.821 1.00 65.00 93 ALA A C 1
ATOM 728 O O . ALA A 1 93 ? -16.998 2.202 15.210 1.00 65.00 93 ALA A O 1
ATOM 729 N N . ARG A 1 94 ? -18.848 3.041 16.163 1.00 65.56 94 ARG A N 1
ATOM 730 C CA . ARG A 1 94 ? -19.728 1.925 15.767 1.00 65.56 94 ARG A CA 1
ATOM 731 C C . ARG A 1 94 ? -20.000 1.911 14.264 1.00 65.56 94 ARG A C 1
ATOM 733 O O . ARG A 1 94 ? -19.946 0.840 13.667 1.00 65.56 94 ARG A O 1
ATOM 740 N N . LEU A 1 95 ? -20.255 3.066 13.655 1.00 64.19 95 LEU A N 1
ATOM 741 C CA . LEU A 1 95 ? -20.479 3.200 12.212 1.00 64.19 95 LEU A CA 1
ATOM 742 C C . LEU A 1 95 ? -19.213 2.836 11.416 1.00 64.19 95 LEU A C 1
ATOM 744 O O . LEU A 1 95 ? -19.301 2.086 10.449 1.00 64.19 95 LEU A O 1
ATOM 748 N N . LEU A 1 96 ? -18.033 3.273 11.870 1.00 63.62 96 LEU A N 1
ATOM 749 C CA . LEU A 1 96 ? -16.745 3.009 11.210 1.00 63.62 96 LEU A CA 1
ATOM 750 C C . LEU A 1 96 ? -16.209 1.582 11.436 1.00 63.62 96 LEU A C 1
ATOM 752 O O . LEU A 1 96 ? -15.665 0.983 10.512 1.00 63.62 96 LEU A O 1
ATOM 756 N N . CYS A 1 97 ? -16.362 1.002 12.635 1.00 58.81 97 CYS A N 1
ATOM 757 C CA . CYS A 1 97 ? -15.953 -0.387 12.911 1.00 58.81 97 CYS A CA 1
ATOM 758 C C . CYS A 1 97 ? -17.060 -1.416 12.523 1.00 58.81 97 CYS A C 1
ATOM 760 O O . CYS A 1 97 ? -16.909 -2.605 12.818 1.00 58.81 97 CYS A O 1
ATOM 762 N N . GLY A 1 98 ? -18.129 -0.988 11.827 1.00 59.09 98 GLY A N 1
ATOM 763 C CA . GLY A 1 98 ? -19.058 -1.857 11.092 1.00 59.09 98 GLY A CA 1
ATOM 764 C C . GLY A 1 98 ? -20.269 -2.390 11.861 1.00 59.09 98 GLY A C 1
ATOM 765 O O . GLY A 1 98 ? -20.529 -3.584 11.771 1.00 59.09 98 GLY A O 1
ATOM 766 N N . GLY A 1 99 ? -20.994 -1.554 12.615 1.00 52.78 99 GLY A N 1
ATOM 767 C CA . GLY A 1 99 ? -22.397 -1.759 13.037 1.00 52.78 99 GLY A CA 1
ATOM 768 C C . GLY A 1 99 ? -22.753 -3.012 13.859 1.00 52.78 99 GLY A C 1
ATOM 769 O O . GLY A 1 99 ? -23.897 -3.155 14.272 1.00 52.78 99 GLY A O 1
ATOM 770 N N . LEU A 1 100 ? -21.806 -3.912 14.125 1.00 49.28 100 LEU A N 1
ATOM 771 C CA . LEU A 1 100 ? -22.049 -5.267 14.627 1.00 49.28 100 LEU A CA 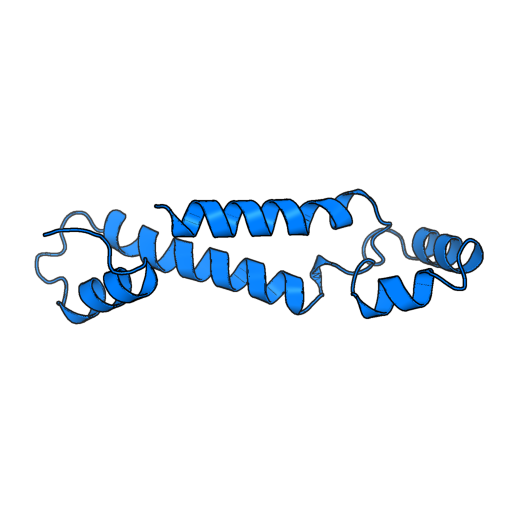1
ATOM 772 C C . LEU A 1 100 ? -21.438 -5.481 16.020 1.00 49.28 100 LEU A C 1
ATOM 774 O O . LEU A 1 100 ? -20.834 -6.514 16.300 1.00 49.28 100 LEU A O 1
ATOM 778 N N . VAL A 1 101 ? -21.522 -4.473 16.887 1.00 48.69 101 VAL A N 1
ATOM 779 C CA . VAL A 1 101 ? -21.274 -4.655 18.322 1.00 48.69 101 VAL A CA 1
ATOM 780 C C . VAL A 1 101 ? -22.648 -4.628 18.990 1.00 48.69 101 VAL A C 1
ATOM 782 O O . VAL A 1 101 ? -23.233 -3.540 19.060 1.00 48.69 101 VAL A O 1
ATOM 785 N N . PRO A 1 102 ? -23.206 -5.789 19.394 1.00 47.38 102 PRO A N 1
ATOM 786 C CA . PRO A 1 102 ? -24.500 -5.829 20.066 1.00 47.38 102 PRO A CA 1
ATOM 787 C C . PRO A 1 102 ? -24.445 -5.056 21.399 1.00 47.38 102 PRO A C 1
ATOM 789 O O . PRO A 1 102 ? -23.343 -4.792 21.896 1.00 47.38 102 PRO A O 1
ATOM 792 N N . PRO A 1 103 ? -25.608 -4.599 21.903 1.00 61.06 103 PRO A N 1
ATOM 793 C CA . PRO A 1 103 ? -25.712 -3.836 23.146 1.00 61.06 103 PRO A CA 1
ATOM 794 C C . PRO A 1 103 ? -25.162 -4.589 24.359 1.00 61.06 103 PRO A C 1
ATOM 796 O O . PRO A 1 103 ? -25.321 -5.829 24.413 1.00 61.06 103 PRO A O 1
#